Protein AF-A0A969VLK6-F1 (afdb_monomer_lite)

Sequence (83 aa):
MGSVIGQLRGQGFGSVQQETTLLGRVRSIAERNDGRREIIVNPRTGEILRDLWTPKRGGVGTVQIINEGSGKASGSNGDDDED

Radius of gyration: 20.68 Å; chains: 1; bounding box: 45×38×60 Å

Secondary structure (DSSP, 8-state):
---HHHHHHHTT--EEEEEE-TTS-EEEEEEETTEEEEEEE-TTT--EEEEEEEEPTTS------------------------

Structure (mmCIF, N/CA/C/O backbone):
data_AF-A0A969VLK6-F1
#
_entry.id   AF-A0A969VLK6-F1
#
loop_
_atom_site.group_PDB
_atom_site.id
_atom_site.type_symbol
_atom_site.label_atom_id
_atom_site.label_alt_id
_atom_site.label_comp_id
_atom_site.label_asym_id
_atom_site.label_entity_id
_atom_site.label_seq_id
_atom_site.pdbx_PDB_ins_code
_atom_site.Cartn_x
_atom_site.Cartn_y
_atom_site.Cartn_z
_atom_site.occupancy
_atom_site.B_iso_or_equiv
_atom_site.auth_seq_id
_atom_site.auth_comp_id
_atom_site.auth_asym_id
_atom_site.auth_atom_id
_atom_site.pdbx_PDB_model_num
ATOM 1 N N . MET A 1 1 ? -11.838 -15.311 3.188 1.00 47.12 1 MET A N 1
ATOM 2 C CA . MET A 1 1 ? -11.324 -14.098 2.512 1.00 47.12 1 MET A CA 1
ATOM 3 C C . MET A 1 1 ? -9.804 -14.136 2.536 1.00 47.12 1 MET A C 1
ATOM 5 O O . MET A 1 1 ? -9.251 -14.396 3.595 1.00 47.12 1 MET A O 1
ATOM 9 N N . GLY A 1 2 ? -9.135 -13.956 1.393 1.00 63.03 2 GLY A N 1
ATOM 10 C CA . GLY A 1 2 ? -7.668 -13.870 1.345 1.00 63.03 2 GLY A CA 1
ATOM 11 C C . GLY A 1 2 ? -7.173 -12.536 1.909 1.00 63.03 2 GLY A C 1
ATOM 12 O O . GLY A 1 2 ? -7.863 -11.528 1.776 1.00 63.03 2 GLY A O 1
ATOM 13 N N . SER A 1 3 ? -6.000 -12.525 2.544 1.00 86.25 3 SER A N 1
ATOM 14 C CA . SER A 1 3 ? -5.382 -11.283 3.020 1.00 86.25 3 SER A CA 1
ATOM 15 C C . SER A 1 3 ? -5.023 -10.365 1.844 1.00 86.25 3 SER A C 1
ATOM 17 O O . SER A 1 3 ? -4.736 -10.843 0.744 1.00 86.25 3 SER A O 1
ATOM 19 N N . VAL A 1 4 ? -4.982 -9.048 2.079 1.00 87.69 4 VAL A N 1
ATOM 20 C CA . VAL A 1 4 ? -4.525 -8.051 1.086 1.00 87.69 4 VAL A CA 1
ATOM 21 C C . VAL A 1 4 ? -3.152 -8.434 0.519 1.00 87.69 4 VAL A C 1
ATOM 23 O O . VAL A 1 4 ? -2.927 -8.360 -0.685 1.00 87.69 4 VAL A O 1
ATOM 26 N N . ILE A 1 5 ? -2.259 -8.955 1.366 1.00 90.44 5 ILE A N 1
ATOM 27 C CA . ILE A 1 5 ? -0.949 -9.475 0.955 1.00 90.44 5 ILE A CA 1
ATOM 28 C C . ILE A 1 5 ? -1.086 -10.632 -0.041 1.00 90.44 5 ILE A C 1
ATOM 30 O O . ILE A 1 5 ? -0.391 -10.649 -1.053 1.00 90.44 5 ILE A O 1
ATOM 34 N N . GLY A 1 6 ? -1.967 -11.601 0.227 1.00 92.00 6 GLY A N 1
ATOM 35 C CA . GLY A 1 6 ? -2.186 -12.741 -0.666 1.00 92.00 6 GLY A CA 1
ATOM 36 C C . GLY A 1 6 ? -2.700 -12.310 -2.039 1.00 92.00 6 GLY A C 1
ATOM 37 O O . GLY A 1 6 ? -2.221 -12.801 -3.058 1.00 92.00 6 GLY A O 1
ATOM 38 N N . GLN A 1 7 ? -3.610 -11.334 -2.072 1.00 91.69 7 GLN A N 1
ATOM 39 C CA . GLN A 1 7 ? -4.114 -10.756 -3.319 1.00 91.69 7 GLN A CA 1
ATOM 40 C C . GLN A 1 7 ? -3.012 -10.024 -4.097 1.00 91.69 7 GLN A C 1
ATOM 42 O O . GLN A 1 7 ? -2.890 -10.219 -5.303 1.00 91.69 7 GLN A O 1
ATOM 47 N N . LEU A 1 8 ? -2.175 -9.231 -3.418 1.00 93.38 8 LEU A N 1
ATOM 48 C CA . LEU A 1 8 ? -1.042 -8.537 -4.040 1.00 93.38 8 LEU A CA 1
ATOM 49 C C . LEU A 1 8 ? -0.021 -9.531 -4.611 1.00 93.38 8 LEU A C 1
ATOM 51 O O . LEU A 1 8 ? 0.398 -9.399 -5.758 1.00 93.38 8 LEU A O 1
ATOM 55 N N . ARG A 1 9 ? 0.319 -10.590 -3.872 1.00 92.75 9 ARG A N 1
ATOM 56 C CA . ARG A 1 9 ? 1.197 -11.651 -4.394 1.00 92.75 9 ARG A CA 1
ATOM 57 C C . ARG A 1 9 ? 0.594 -12.350 -5.612 1.00 92.75 9 ARG A C 1
ATOM 59 O O . ARG A 1 9 ? 1.299 -12.564 -6.591 1.00 92.75 9 ARG A O 1
ATOM 66 N N . GLY A 1 10 ? -0.711 -12.633 -5.596 1.00 92.75 10 GLY A N 1
ATOM 67 C CA . GLY A 1 10 ? -1.430 -13.193 -6.748 1.00 92.75 10 GLY A CA 1
ATOM 68 C C . GLY A 1 10 ? -1.418 -12.290 -7.990 1.00 92.75 10 GLY A C 1
ATOM 69 O O . GLY A 1 10 ? -1.509 -12.784 -9.106 1.00 92.75 10 GLY A O 1
ATOM 70 N N . GLN A 1 11 ? -1.246 -10.977 -7.811 1.00 90.38 11 GLN A N 1
ATOM 71 C CA . GLN A 1 11 ? -1.086 -9.999 -8.895 1.00 90.38 11 GLN A CA 1
ATOM 72 C C . GLN A 1 11 ? 0.376 -9.845 -9.367 1.00 90.38 11 GLN A C 1
ATOM 74 O O . GLN A 1 11 ? 0.664 -9.008 -10.224 1.00 90.38 11 GLN A O 1
ATOM 79 N N . GLY A 1 12 ? 1.319 -10.621 -8.824 1.00 93.81 12 GLY A N 1
ATOM 80 C CA . GLY A 1 12 ? 2.730 -10.587 -9.220 1.00 93.81 12 GLY A CA 1
ATOM 81 C C . GLY A 1 12 ? 3.570 -9.521 -8.512 1.00 93.81 12 GLY A C 1
ATOM 82 O O . GLY A 1 12 ? 4.661 -9.198 -8.980 1.00 93.81 12 GLY A O 1
ATOM 83 N N . PHE A 1 13 ? 3.088 -8.960 -7.400 1.00 93.94 13 PHE A N 1
ATOM 84 C CA . PHE A 1 13 ? 3.921 -8.127 -6.534 1.00 93.94 13 PHE A CA 1
ATOM 85 C C . PHE A 1 13 ? 4.899 -8.989 -5.732 1.00 93.94 13 PHE A C 1
ATOM 87 O O . PHE A 1 13 ? 4.490 -9.948 -5.075 1.00 93.94 13 PHE A O 1
ATOM 94 N N . GLY A 1 14 ? 6.186 -8.637 -5.778 1.00 90.00 14 GLY A N 1
ATOM 95 C CA . GLY A 1 14 ? 7.249 -9.406 -5.129 1.00 90.00 14 GLY A CA 1
ATOM 96 C C . GLY A 1 14 ? 7.509 -8.944 -3.698 1.00 90.00 14 GLY A C 1
ATOM 97 O O . GLY A 1 14 ? 7.345 -9.705 -2.745 1.00 90.00 14 GLY A O 1
ATOM 98 N N . SER A 1 15 ? 7.888 -7.674 -3.547 1.00 91.50 15 SER A N 1
ATOM 99 C CA . SER A 1 15 ? 8.114 -7.060 -2.237 1.00 91.50 15 SER A CA 1
ATOM 100 C C . SER A 1 15 ? 6.784 -6.548 -1.704 1.00 91.50 15 SER A C 1
ATOM 102 O O . SER A 1 15 ? 6.169 -5.698 -2.340 1.00 91.50 15 SER A O 1
ATOM 104 N N . VAL A 1 16 ? 6.322 -7.071 -0.566 1.00 95.19 16 VAL A N 1
ATOM 105 C CA . VAL A 1 16 ? 5.119 -6.582 0.121 1.00 95.19 16 VAL A CA 1
ATOM 106 C C . VAL A 1 16 ? 5.473 -6.288 1.571 1.00 95.19 16 VAL A C 1
ATOM 108 O O . VAL A 1 16 ? 5.838 -7.196 2.316 1.00 95.19 16 VAL A O 1
ATOM 111 N N . GLN A 1 17 ? 5.348 -5.027 1.967 1.00 95.69 17 GLN A N 1
ATOM 112 C CA . GLN A 1 17 ? 5.552 -4.550 3.330 1.00 95.69 17 GLN A CA 1
ATOM 113 C C . GLN A 1 17 ? 4.217 -4.130 3.933 1.00 95.69 17 GLN A C 1
ATOM 115 O O . GLN A 1 17 ? 3.352 -3.588 3.242 1.00 95.69 17 GLN A O 1
ATOM 120 N N . GLN A 1 18 ? 4.051 -4.377 5.226 1.00 95.44 18 GLN A N 1
ATOM 121 C CA . GLN A 1 18 ? 2.873 -3.970 5.973 1.00 95.44 18 GLN A CA 1
ATOM 122 C C . GLN A 1 18 ? 3.306 -3.177 7.198 1.00 95.44 18 GLN A C 1
ATOM 124 O O . GLN A 1 18 ? 4.175 -3.612 7.948 1.00 95.44 18 GLN A O 1
ATOM 129 N N . GLU A 1 19 ? 2.661 -2.041 7.413 1.00 95.56 19 GLU A N 1
ATOM 130 C CA . GLU A 1 19 ? 2.878 -1.192 8.575 1.00 95.56 19 GLU A CA 1
ATOM 131 C C . GLU A 1 19 ? 1.546 -0.689 9.133 1.00 95.56 19 GLU A C 1
ATOM 133 O O . GLU A 1 19 ? 0.527 -0.620 8.435 1.00 95.56 19 GLU A O 1
ATOM 138 N N . THR A 1 20 ? 1.556 -0.328 10.410 1.00 96.25 20 THR A N 1
ATOM 139 C CA . THR A 1 20 ? 0.419 0.320 11.058 1.00 96.25 20 THR A CA 1
ATOM 140 C C . THR A 1 20 ? 0.666 1.819 11.083 1.00 96.25 20 THR A C 1
ATOM 142 O O . THR A 1 20 ? 1.697 2.289 11.554 1.00 96.25 20 THR A O 1
ATOM 145 N N . THR A 1 21 ? -0.294 2.582 10.576 1.00 95.31 21 THR A N 1
ATOM 146 C CA . THR A 1 21 ? -0.250 4.049 10.627 1.00 95.31 21 THR A CA 1
ATOM 147 C C . THR A 1 21 ? -0.560 4.564 12.036 1.00 95.31 21 THR A C 1
ATOM 149 O O . THR A 1 21 ? -1.193 3.871 12.831 1.00 95.31 21 THR A O 1
ATOM 152 N N . LEU A 1 22 ? -0.222 5.826 12.323 1.00 94.62 22 LEU A N 1
ATOM 153 C CA . LEU A 1 22 ? -0.532 6.476 13.610 1.00 94.62 22 LEU A CA 1
ATOM 154 C C . LEU A 1 22 ? -2.030 6.474 13.962 1.00 94.62 22 LEU A C 1
ATOM 156 O O . LEU A 1 22 ? -2.396 6.513 15.129 1.00 94.62 22 LEU A O 1
ATOM 160 N N . LEU A 1 23 ? -2.902 6.399 12.953 1.00 94.25 23 LEU A N 1
ATOM 161 C CA . LEU A 1 23 ? -4.357 6.359 13.117 1.00 94.25 23 LEU A CA 1
ATOM 162 C C . LEU A 1 23 ? -4.910 4.923 13.170 1.00 94.25 23 LEU A C 1
ATOM 164 O O . LEU A 1 23 ? -6.107 4.714 12.986 1.0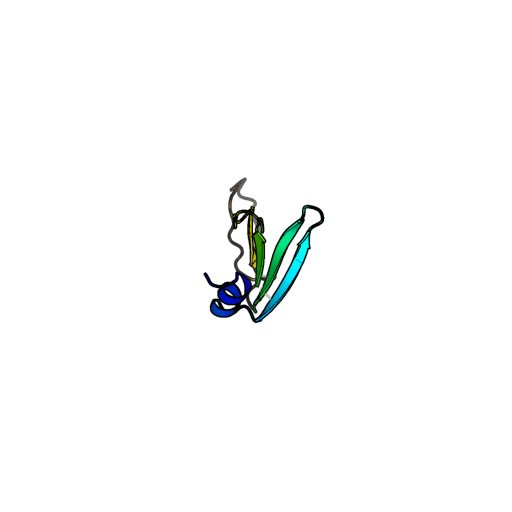0 94.25 23 LEU A O 1
ATOM 168 N N . GLY A 1 24 ? -4.048 3.922 13.369 1.00 95.88 24 GLY A N 1
ATOM 169 C CA . GLY A 1 24 ? -4.443 2.522 13.540 1.00 95.88 24 GLY A CA 1
ATOM 170 C C . GLY A 1 24 ? -4.902 1.819 12.260 1.00 95.88 24 GLY A C 1
ATOM 171 O O . GLY A 1 24 ? -5.492 0.744 12.332 1.00 95.88 24 GLY A O 1
ATOM 172 N N . ARG A 1 25 ? -4.657 2.403 11.081 1.00 97.62 25 ARG A N 1
ATOM 173 C CA . ARG A 1 25 ? -4.944 1.761 9.785 1.00 97.62 25 ARG A CA 1
ATOM 174 C C . ARG A 1 25 ? -3.793 0.867 9.365 1.00 97.62 25 ARG A C 1
ATOM 176 O O . ARG A 1 25 ? -2.638 1.193 9.645 1.00 97.62 25 ARG A O 1
ATOM 183 N N . VAL A 1 26 ? -4.111 -0.190 8.631 1.00 96.81 26 VAL A N 1
ATOM 184 C CA . VAL A 1 26 ? -3.115 -1.069 8.019 1.00 96.81 26 VAL A CA 1
ATOM 185 C C . VAL A 1 26 ? -2.742 -0.503 6.659 1.00 96.81 26 VAL A C 1
ATOM 187 O O . VAL A 1 26 ? -3.611 -0.360 5.801 1.00 96.81 26 VAL A O 1
ATOM 190 N N . ARG A 1 27 ? -1.464 -0.189 6.458 1.00 97.56 27 ARG A N 1
ATOM 191 C CA . ARG A 1 27 ? -0.903 0.221 5.170 1.00 97.56 27 ARG A CA 1
ATOM 192 C C . ARG A 1 27 ? -0.078 -0.928 4.605 1.00 97.56 2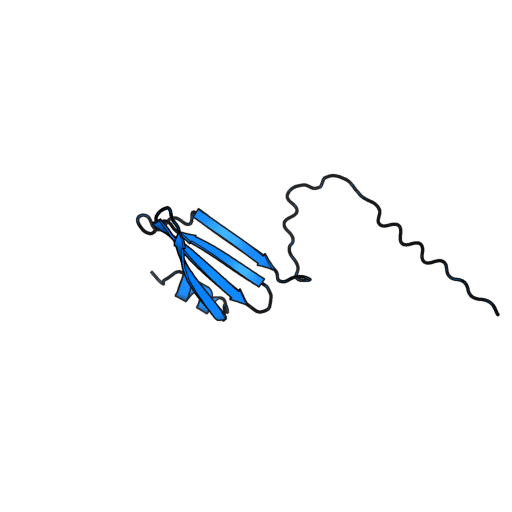7 ARG A C 1
ATOM 194 O O . ARG A 1 27 ? 0.853 -1.404 5.246 1.00 97.56 27 ARG A O 1
ATOM 201 N N . SER A 1 28 ? -0.427 -1.367 3.404 1.00 97.25 28 SER A N 1
ATOM 202 C CA . SER A 1 28 ? 0.304 -2.363 2.630 1.00 97.25 28 SER A CA 1
ATOM 203 C C . SER A 1 28 ? 0.947 -1.687 1.428 1.00 97.25 28 SER A C 1
ATOM 205 O O . SER A 1 28 ? 0.267 -1.047 0.628 1.00 97.25 28 SER A O 1
ATOM 207 N N . ILE A 1 29 ? 2.259 -1.829 1.304 1.00 97.31 29 ILE A N 1
ATOM 208 C CA . ILE A 1 29 ? 3.052 -1.306 0.197 1.00 97.31 29 ILE A CA 1
ATOM 209 C C . ILE A 1 29 ? 3.584 -2.498 -0.575 1.00 97.31 29 ILE A C 1
ATOM 211 O O . ILE A 1 29 ? 4.227 -3.365 0.009 1.00 97.31 29 ILE A O 1
ATOM 215 N N . ALA A 1 30 ? 3.328 -2.535 -1.873 1.00 96.75 30 ALA A N 1
ATOM 216 C CA . ALA A 1 30 ? 3.768 -3.611 -2.735 1.00 96.75 30 ALA A CA 1
ATOM 217 C C . ALA A 1 30 ? 4.525 -3.078 -3.946 1.00 96.75 30 ALA A C 1
ATOM 219 O O . ALA A 1 30 ? 4.093 -2.107 -4.560 1.00 96.75 30 ALA A O 1
ATOM 220 N N . GLU A 1 31 ? 5.632 -3.719 -4.305 1.00 95.75 31 GLU A N 1
ATOM 221 C CA . GLU A 1 31 ? 6.476 -3.322 -5.433 1.00 95.75 31 GLU A CA 1
ATOM 222 C C . GLU A 1 31 ? 6.604 -4.441 -6.468 1.00 95.75 31 GLU A C 1
ATOM 224 O O . GLU A 1 31 ? 6.689 -5.635 -6.148 1.00 95.75 31 GLU A O 1
ATOM 229 N N . ARG A 1 32 ? 6.604 -4.020 -7.732 1.00 93.50 32 ARG A N 1
ATOM 230 C CA . ARG A 1 32 ? 6.809 -4.823 -8.935 1.00 93.50 32 ARG A CA 1
ATOM 231 C C . ARG A 1 32 ? 7.682 -4.023 -9.909 1.00 93.50 32 ARG A C 1
ATOM 233 O O . ARG A 1 32 ? 7.903 -2.827 -9.733 1.00 93.50 32 ARG A O 1
ATOM 240 N N . ASN A 1 33 ? 8.191 -4.681 -10.945 1.00 90.62 33 ASN A N 1
ATOM 241 C CA . ASN A 1 33 ? 9.104 -4.077 -11.922 1.00 90.62 33 ASN A CA 1
ATOM 242 C C . ASN A 1 33 ? 8.556 -2.807 -12.600 1.00 90.62 33 ASN A C 1
ATOM 244 O O . ASN A 1 33 ? 9.333 -1.929 -12.972 1.00 90.62 33 ASN A O 1
ATOM 248 N N . ASP A 1 34 ? 7.238 -2.708 -12.747 1.00 88.69 34 ASP A N 1
ATOM 249 C CA . ASP A 1 34 ? 6.518 -1.629 -13.424 1.00 88.69 34 ASP A CA 1
ATOM 250 C C . ASP A 1 34 ? 5.960 -0.559 -12.473 1.00 88.69 34 ASP A C 1
ATOM 252 O O . ASP A 1 34 ? 5.532 0.500 -12.934 1.00 88.69 34 ASP A O 1
ATOM 256 N N . GLY A 1 35 ? 6.000 -0.774 -11.155 1.00 92.62 35 GLY A N 1
ATOM 257 C CA . GLY A 1 35 ? 5.503 0.207 -10.199 1.00 92.62 35 GLY A CA 1
ATOM 258 C C . GLY A 1 35 ? 5.267 -0.308 -8.787 1.00 92.62 35 GLY A C 1
ATOM 259 O O . GLY A 1 35 ? 5.589 -1.435 -8.416 1.00 92.62 35 GLY A O 1
ATOM 260 N N . ARG A 1 36 ? 4.687 0.576 -7.984 1.00 95.12 36 ARG A N 1
ATOM 261 C CA . ARG A 1 36 ? 4.387 0.409 -6.568 1.00 95.12 36 ARG A CA 1
ATOM 262 C C . ARG A 1 36 ? 2.894 0.614 -6.346 1.00 95.12 36 ARG A C 1
ATOM 264 O O . ARG A 1 36 ? 2.323 1.585 -6.834 1.00 95.12 36 ARG A O 1
ATOM 271 N N . ARG A 1 37 ? 2.264 -0.270 -5.578 1.00 95.88 37 ARG A N 1
ATOM 272 C CA . ARG A 1 37 ? 0.878 -0.132 -5.120 1.00 95.88 37 ARG A CA 1
ATOM 273 C C . ARG A 1 37 ? 0.848 0.106 -3.618 1.00 95.88 37 ARG A C 1
ATOM 275 O O . ARG A 1 37 ? 1.536 -0.576 -2.865 1.00 95.88 37 ARG A O 1
ATOM 282 N N . GLU A 1 38 ? 0.049 1.065 -3.181 1.00 97.38 38 GLU A N 1
ATOM 283 C CA . GLU A 1 38 ? -0.210 1.354 -1.774 1.00 97.38 38 GLU A CA 1
ATOM 284 C C . GLU A 1 38 ? -1.696 1.163 -1.482 1.00 97.38 38 GLU A C 1
ATOM 286 O O . GLU A 1 38 ? -2.537 1.853 -2.056 1.00 97.38 38 GLU A O 1
ATOM 291 N N . ILE A 1 39 ? -2.008 0.246 -0.568 1.00 96.81 39 ILE A N 1
ATOM 292 C CA . ILE A 1 39 ? -3.369 -0.019 -0.102 1.00 96.81 39 ILE A CA 1
ATOM 293 C C . ILE A 1 39 ? -3.446 0.315 1.386 1.00 96.81 39 ILE A C 1
ATOM 295 O O . ILE A 1 39 ? -2.621 -0.155 2.168 1.00 96.81 39 ILE A O 1
ATOM 299 N N . ILE A 1 40 ? -4.433 1.111 1.794 1.00 97.00 40 ILE A N 1
ATOM 300 C CA . ILE A 1 40 ? -4.713 1.388 3.208 1.00 97.00 40 ILE A CA 1
ATOM 301 C C . ILE A 1 40 ? -6.092 0.844 3.544 1.00 97.00 40 ILE A C 1
ATOM 303 O O . ILE A 1 40 ? -7.062 1.178 2.868 1.00 97.00 40 ILE A O 1
ATOM 307 N N . VAL A 1 41 ? -6.186 0.051 4.608 1.00 96.81 41 VAL A N 1
ATOM 308 C CA . VAL A 1 41 ? -7.429 -0.589 5.050 1.00 96.81 41 VAL A CA 1
ATOM 309 C C . VAL A 1 41 ? -7.751 -0.192 6.487 1.00 96.81 41 VAL A C 1
ATOM 311 O O . VAL A 1 41 ? -6.857 -0.093 7.335 1.00 96.81 41 VAL A O 1
ATOM 314 N N . ASN A 1 42 ? -9.035 0.019 6.774 1.00 95.94 42 ASN A N 1
ATOM 315 C CA . ASN A 1 42 ? -9.543 0.051 8.139 1.00 95.94 42 ASN A CA 1
ATOM 316 C C . ASN A 1 42 ? -9.616 -1.391 8.676 1.00 95.94 42 ASN A C 1
ATOM 318 O O . ASN A 1 42 ? -10.480 -2.150 8.239 1.00 95.94 42 ASN A O 1
ATOM 322 N N . PRO A 1 43 ? -8.762 -1.802 9.631 1.00 93.81 43 PRO A N 1
ATOM 323 C CA . PRO A 1 43 ? -8.728 -3.193 10.077 1.00 93.81 43 PRO A CA 1
ATOM 324 C C . PRO A 1 43 ? -9.984 -3.629 10.843 1.00 93.81 43 PRO A C 1
ATOM 326 O O . PRO A 1 43 ? -10.190 -4.825 11.014 1.00 93.81 43 PRO A O 1
ATOM 329 N N . ARG A 1 44 ? -10.818 -2.690 11.317 1.00 94.25 44 ARG A N 1
ATOM 330 C CA . ARG A 1 44 ? -12.053 -3.006 12.053 1.00 94.25 44 ARG A CA 1
ATOM 331 C C . ARG A 1 44 ? -13.229 -3.309 11.130 1.00 94.25 44 ARG A C 1
ATOM 333 O O . ARG A 1 44 ? -14.053 -4.147 11.469 1.00 94.25 44 ARG A O 1
ATOM 340 N N . THR A 1 45 ? -13.315 -2.612 9.998 1.00 94.56 45 THR A N 1
ATOM 341 C CA . THR A 1 45 ? -14.447 -2.713 9.057 1.00 94.56 45 THR A CA 1
ATOM 342 C C . THR A 1 45 ? -14.087 -3.447 7.768 1.00 94.56 45 THR A C 1
ATOM 344 O O . THR A 1 45 ? -14.970 -3.953 7.087 1.00 94.56 45 THR A O 1
ATOM 347 N N . GLY A 1 46 ? -12.800 -3.521 7.421 1.00 91.88 46 GLY A N 1
ATOM 348 C CA . GLY A 1 46 ? -12.325 -4.051 6.142 1.00 91.88 46 GLY A CA 1
ATOM 349 C C . GLY A 1 46 ? -12.404 -3.052 4.982 1.00 91.88 46 GLY A C 1
ATOM 350 O O . GLY A 1 46 ? -12.053 -3.405 3.859 1.00 91.88 46 GLY A O 1
ATOM 351 N N . GLU A 1 47 ? -12.829 -1.811 5.227 1.00 95.38 47 GLU A N 1
ATOM 352 C CA . GLU A 1 47 ? -12.936 -0.782 4.189 1.00 95.38 47 GLU A CA 1
ATOM 353 C C . GLU A 1 47 ? -11.565 -0.396 3.628 1.00 95.38 47 GLU A C 1
ATOM 355 O O . GLU A 1 47 ? -10.617 -0.146 4.379 1.00 95.38 47 GLU A O 1
ATOM 360 N N . ILE A 1 48 ? -11.479 -0.278 2.302 1.00 95.62 48 ILE A N 1
ATOM 361 C CA . ILE A 1 48 ? -10.300 0.250 1.613 1.00 95.62 48 ILE A CA 1
ATOM 362 C C . ILE A 1 48 ? -10.394 1.776 1.605 1.00 95.62 48 ILE A C 1
ATOM 364 O O . ILE A 1 48 ? -11.278 2.359 0.986 1.00 95.62 48 ILE A O 1
ATOM 368 N N . LEU A 1 49 ? -9.461 2.420 2.297 1.00 96.62 49 LEU A N 1
ATOM 369 C CA . LEU A 1 49 ? -9.377 3.874 2.445 1.00 96.62 49 LEU A CA 1
ATOM 370 C C . LEU A 1 49 ? -8.451 4.521 1.409 1.00 96.62 49 LEU A C 1
ATOM 372 O O . LEU A 1 49 ? -8.554 5.715 1.139 1.00 96.62 49 LEU A O 1
ATOM 376 N N . ARG A 1 50 ? -7.515 3.747 0.854 1.00 95.94 50 ARG A N 1
ATOM 377 C CA . ARG A 1 50 ? -6.651 4.161 -0.253 1.00 95.94 50 ARG A CA 1
ATOM 378 C C . ARG A 1 50 ? -6.306 2.949 -1.094 1.00 95.94 50 ARG A C 1
ATOM 380 O O . ARG A 1 50 ? -5.960 1.908 -0.543 1.00 95.94 50 ARG A O 1
ATOM 387 N N . ASP A 1 51 ? -6.325 3.147 -2.401 1.00 95.19 51 ASP A N 1
ATOM 388 C CA . ASP A 1 51 ? -5.713 2.271 -3.387 1.00 95.19 51 ASP A CA 1
ATOM 389 C C . ASP A 1 51 ? -4.995 3.161 -4.402 1.00 95.19 51 ASP A C 1
ATOM 391 O O . ASP A 1 51 ? -5.626 3.870 -5.184 1.00 95.19 51 ASP A O 1
ATOM 395 N N . LEU A 1 52 ? -3.670 3.214 -4.301 1.00 94.69 52 LEU A N 1
ATOM 396 C CA . LEU A 1 52 ? -2.835 4.085 -5.114 1.00 94.69 52 LEU A CA 1
ATOM 397 C C . LEU A 1 52 ? -1.830 3.249 -5.894 1.00 94.69 52 LEU A C 1
ATOM 399 O O . LEU A 1 52 ? -0.958 2.609 -5.309 1.00 94.69 52 LEU A O 1
ATOM 403 N N . TRP A 1 53 ? -1.918 3.314 -7.218 1.00 93.38 53 TRP A N 1
ATOM 404 C CA . TRP A 1 53 ? -0.889 2.818 -8.121 1.00 93.38 53 TRP A CA 1
ATOM 405 C C . TRP A 1 53 ? 0.075 3.946 -8.487 1.00 93.38 53 TRP A C 1
ATOM 407 O O . TRP A 1 53 ? -0.339 5.041 -8.862 1.00 93.38 53 TRP A O 1
ATOM 417 N N . THR A 1 54 ? 1.372 3.689 -8.371 1.00 92.62 54 THR A N 1
ATOM 418 C CA . THR A 1 54 ? 2.444 4.604 -8.762 1.00 92.6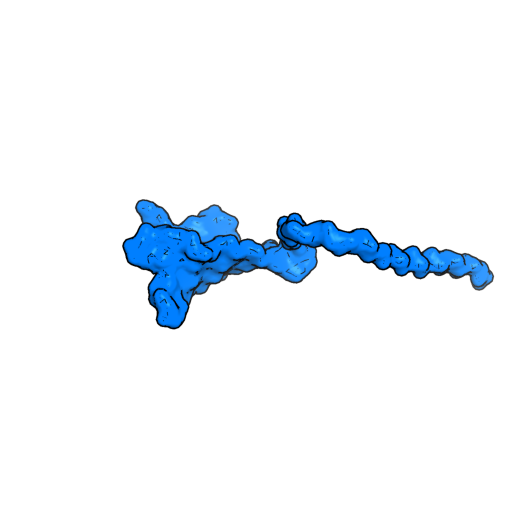2 54 THR A CA 1
ATOM 419 C C . THR A 1 54 ? 3.404 3.850 -9.674 1.00 92.62 54 THR A C 1
ATOM 421 O O . THR A 1 54 ? 4.155 3.005 -9.185 1.00 92.62 54 THR A O 1
ATOM 424 N N . PRO A 1 55 ? 3.409 4.106 -10.989 1.00 90.88 55 PRO A N 1
ATOM 425 C CA . PRO A 1 55 ? 4.341 3.440 -11.888 1.00 90.88 55 PRO A CA 1
ATOM 426 C C . PRO A 1 55 ? 5.782 3.844 -11.578 1.00 90.88 55 PRO A C 1
ATOM 428 O O . PRO A 1 55 ? 6.056 4.922 -11.041 1.00 90.88 55 PRO A O 1
ATOM 431 N N . LYS A 1 56 ? 6.728 2.980 -11.943 1.00 89.19 56 LYS A N 1
ATOM 432 C CA . LYS A 1 56 ? 8.156 3.304 -11.883 1.00 89.19 56 LYS A CA 1
ATOM 433 C C . LYS A 1 56 ? 8.451 4.490 -12.814 1.00 89.19 56 LYS A C 1
ATOM 435 O O . LYS A 1 56 ? 7.766 4.676 -13.816 1.00 89.19 56 LYS A O 1
ATOM 440 N N . ARG A 1 57 ? 9.473 5.299 -12.507 1.00 78.62 57 ARG A N 1
ATOM 441 C CA . ARG A 1 57 ? 9.902 6.424 -13.364 1.00 78.62 57 ARG A CA 1
ATOM 442 C C . ARG A 1 57 ? 10.117 5.933 -14.808 1.00 78.62 57 ARG A C 1
ATOM 444 O O . ARG A 1 57 ? 10.849 4.970 -15.009 1.00 78.62 57 ARG A O 1
ATOM 451 N N . GLY A 1 58 ? 9.479 6.591 -15.779 1.00 72.56 58 GLY A N 1
ATOM 452 C CA . GLY A 1 58 ? 9.483 6.183 -17.193 1.00 72.56 58 GLY A CA 1
ATOM 453 C C . GLY A 1 58 ? 8.423 5.135 -17.566 1.00 72.56 58 GLY A C 1
ATOM 454 O O . GLY A 1 58 ? 8.294 4.795 -18.736 1.00 72.56 58 GLY A O 1
ATOM 455 N N . GLY A 1 59 ? 7.652 4.638 -16.597 1.00 67.88 59 GLY A N 1
ATOM 456 C CA . GLY A 1 59 ? 6.460 3.827 -16.821 1.00 67.88 59 GLY A CA 1
ATOM 457 C C . GLY A 1 59 ? 5.232 4.686 -17.128 1.00 67.88 59 GLY A C 1
ATOM 458 O O . GLY A 1 59 ? 5.172 5.869 -16.790 1.00 67.88 59 GLY A O 1
ATOM 459 N N . VAL A 1 60 ? 4.231 4.083 -17.768 1.00 66.31 60 VAL A N 1
ATOM 460 C CA . VAL A 1 60 ? 2.981 4.761 -18.134 1.00 66.31 60 VAL A CA 1
ATOM 461 C C . VAL A 1 60 ? 2.161 5.044 -16.870 1.00 66.31 60 VAL A C 1
ATOM 463 O O . VAL A 1 60 ? 1.563 4.146 -16.283 1.00 66.31 60 VAL A O 1
ATOM 466 N N . GLY A 1 61 ? 2.154 6.307 -16.441 1.00 60.88 61 GLY A N 1
ATOM 467 C CA . GLY A 1 61 ? 1.331 6.826 -15.347 1.00 60.88 61 GLY A CA 1
ATOM 468 C C . GLY A 1 61 ? 0.260 7.760 -15.848 1.00 60.88 61 GLY A C 1
ATOM 469 O O . GLY A 1 61 ? 0.322 8.959 -15.602 1.00 60.88 61 GLY A O 1
ATOM 470 N N . THR A 1 62 ? -0.708 7.239 -16.593 1.00 56.38 62 THR A N 1
ATOM 471 C CA . THR A 1 62 ? -1.788 8.076 -17.112 1.00 56.38 62 THR A CA 1
ATOM 472 C C . THR A 1 62 ? -2.873 8.237 -16.058 1.00 56.38 62 THR A C 1
ATOM 474 O O . THR A 1 62 ? -3.824 7.463 -16.007 1.00 56.38 62 THR A O 1
ATOM 477 N N . VAL A 1 63 ? -2.738 9.272 -15.230 1.00 53.38 63 VAL A N 1
ATOM 478 C CA . VAL A 1 63 ? -3.873 9.890 -14.535 1.00 53.38 63 VAL A CA 1
ATOM 47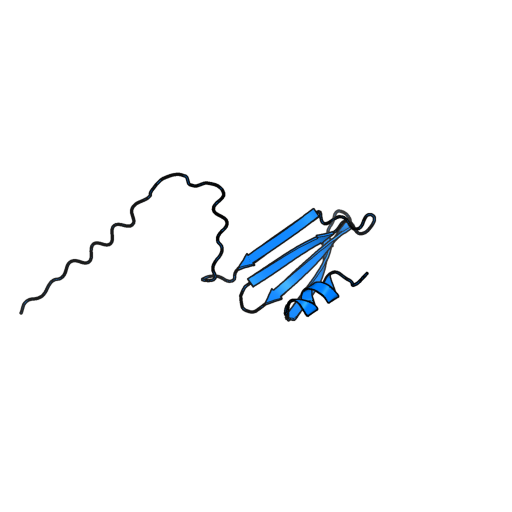9 C C . VAL A 1 63 ? -3.950 11.343 -15.000 1.00 53.38 63 VAL A C 1
ATOM 481 O O . VAL A 1 63 ? -3.390 12.244 -14.383 1.00 53.38 63 VAL A O 1
ATOM 484 N N . GLN A 1 64 ? -4.606 11.560 -16.144 1.00 54.50 64 GLN A N 1
ATOM 485 C CA . GLN A 1 64 ? -4.974 12.896 -16.615 1.00 54.50 64 GLN A CA 1
ATOM 486 C C . GLN A 1 64 ? -6.330 13.259 -16.009 1.00 54.50 64 GLN A C 1
ATOM 488 O O . GLN A 1 64 ? -7.368 12.912 -16.561 1.00 54.50 64 GLN A O 1
ATOM 493 N N . ILE A 1 65 ? -6.328 13.896 -14.838 1.00 63.03 65 ILE A N 1
ATOM 494 C CA . ILE A 1 65 ? -7.572 14.398 -14.225 1.00 63.03 65 ILE A CA 1
ATOM 495 C C . ILE A 1 65 ? -7.814 15.871 -14.583 1.00 63.03 65 ILE A C 1
ATOM 497 O O . ILE A 1 65 ? -8.957 16.313 -14.575 1.00 63.03 65 ILE A O 1
ATOM 501 N N . ILE A 1 66 ? -6.781 16.622 -14.976 1.00 52.12 66 ILE A N 1
ATOM 502 C CA . ILE A 1 66 ? -6.932 18.024 -15.377 1.00 52.12 66 ILE A CA 1
ATOM 503 C C . ILE A 1 66 ? -6.147 18.244 -16.666 1.00 52.12 66 ILE A C 1
ATOM 505 O O . ILE A 1 66 ? -4.919 18.287 -16.668 1.00 52.12 66 ILE A O 1
ATOM 509 N N . ASN A 1 67 ? -6.871 18.328 -17.778 1.00 53.00 67 ASN A N 1
ATOM 510 C CA . ASN A 1 67 ? -6.339 18.797 -19.047 1.00 53.00 67 ASN A CA 1
ATOM 511 C C . ASN A 1 67 ? -6.379 20.333 -19.020 1.00 53.00 67 ASN A C 1
ATOM 513 O O . ASN A 1 67 ? -7.318 20.940 -19.528 1.00 53.00 67 ASN A O 1
ATOM 517 N N . GLU A 1 68 ? -5.408 20.960 -18.356 1.00 53.97 68 GLU A N 1
ATOM 518 C CA . GLU A 1 68 ? -5.195 22.405 -18.455 1.00 53.97 68 GLU A CA 1
ATOM 519 C C . GLU A 1 68 ? -4.083 22.676 -19.467 1.00 53.97 68 GLU A C 1
ATOM 521 O O . GLU A 1 68 ? -2.901 22.550 -19.170 1.00 53.97 68 GLU A O 1
ATOM 526 N N . GLY A 1 69 ? -4.500 23.060 -20.674 1.00 47.34 69 GLY A N 1
ATOM 527 C CA . GLY A 1 69 ? -3.706 23.895 -21.567 1.00 47.34 69 GLY A CA 1
ATOM 528 C C . GLY A 1 69 ? -2.557 23.201 -22.294 1.00 47.34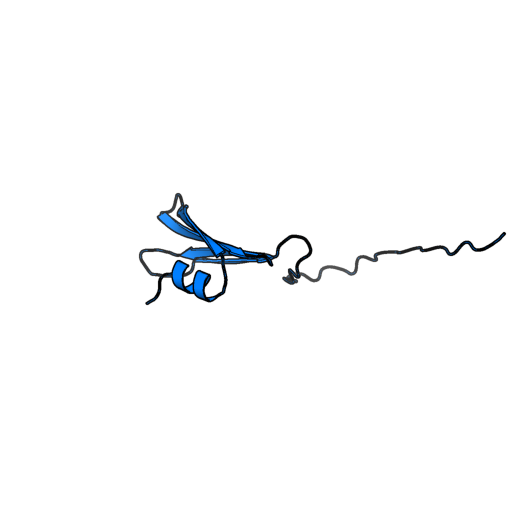 69 GLY A C 1
ATOM 529 O O . GLY A 1 69 ? -1.489 22.942 -21.754 1.00 47.34 69 GLY A O 1
ATOM 530 N N . SER A 1 70 ? -2.746 23.037 -23.598 1.00 58.25 70 SER A N 1
ATOM 531 C CA . SER A 1 70 ? -1.693 22.944 -24.608 1.00 58.25 70 SER A CA 1
ATOM 532 C C . SER A 1 70 ? -0.463 23.818 -24.292 1.00 58.25 70 SER A C 1
ATOM 534 O O . SER A 1 70 ? -0.467 25.024 -24.543 1.00 58.25 70 SER A O 1
ATOM 536 N N . GLY A 1 71 ? 0.609 23.200 -23.796 1.00 50.44 71 GLY A N 1
ATOM 537 C CA . GLY A 1 71 ? 1.941 23.790 -23.688 1.00 50.44 71 GLY A CA 1
ATOM 538 C C . GLY A 1 71 ? 2.857 23.172 -24.735 1.00 50.44 71 GLY A C 1
ATOM 539 O O . GLY A 1 71 ? 3.285 22.030 -24.597 1.00 50.44 71 GLY A O 1
ATOM 540 N N . LYS A 1 72 ? 3.109 23.917 -25.811 1.00 54.22 72 LYS A N 1
ATOM 541 C CA . LYS A 1 72 ? 3.989 23.558 -26.927 1.00 54.22 72 LYS A CA 1
ATOM 542 C C . LYS A 1 72 ? 5.364 23.083 -26.435 1.00 54.22 72 LYS A C 1
ATOM 544 O O . LYS A 1 72 ? 6.070 23.849 -25.788 1.00 54.22 72 LYS A O 1
ATOM 549 N N . ALA A 1 73 ? 5.793 21.888 -26.838 1.00 56.53 73 ALA A N 1
ATOM 550 C CA . ALA A 1 73 ? 7.216 21.576 -26.921 1.00 56.53 73 ALA A CA 1
ATOM 551 C C . ALA A 1 73 ? 7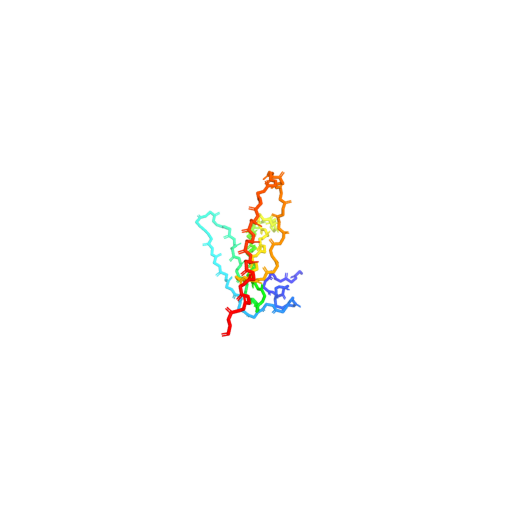.687 21.954 -28.331 1.00 56.53 73 ALA A C 1
ATOM 553 O O . ALA A 1 73 ? 7.452 21.231 -29.297 1.00 56.53 73 ALA A O 1
ATOM 554 N N . SER A 1 74 ? 8.284 23.138 -28.461 1.00 56.31 74 SER A N 1
ATOM 555 C CA . SER A 1 74 ? 9.025 23.541 -29.654 1.00 56.31 74 SER A CA 1
ATOM 556 C C . SER A 1 74 ? 10.321 22.731 -29.726 1.00 56.31 74 SER A C 1
ATOM 558 O O . SER A 1 74 ? 11.310 23.086 -29.089 1.00 56.31 74 SER A O 1
ATOM 560 N N . GLY A 1 75 ? 10.312 21.633 -30.477 1.00 51.59 75 GLY A N 1
ATOM 561 C CA . GLY A 1 75 ? 11.540 21.025 -30.978 1.00 51.59 75 GLY A CA 1
ATOM 562 C C . GLY A 1 75 ? 11.961 21.773 -32.235 1.00 51.59 75 GLY A C 1
ATOM 563 O O . GLY A 1 75 ? 11.391 21.540 -33.294 1.00 51.59 75 GLY A O 1
ATOM 564 N N . SER A 1 76 ? 12.908 22.703 -32.112 1.00 58.31 76 SER A N 1
ATOM 565 C CA . SER A 1 76 ? 13.636 23.223 -33.268 1.00 58.31 76 SER A CA 1
ATOM 566 C C . SER A 1 76 ? 14.829 22.299 -33.472 1.00 58.31 76 SER A C 1
ATOM 568 O O . SER A 1 76 ? 15.828 22.439 -32.773 1.00 58.31 76 SER A O 1
ATOM 570 N N . ASN A 1 77 ? 14.699 21.318 -34.362 1.00 61.59 77 ASN A N 1
ATOM 571 C CA . ASN A 1 77 ? 15.857 20.616 -34.900 1.00 61.59 77 ASN A CA 1
ATOM 572 C C . ASN A 1 77 ? 16.154 21.300 -36.234 1.00 61.59 77 ASN A C 1
ATOM 574 O O . ASN A 1 77 ? 15.461 21.058 -37.217 1.00 61.59 77 ASN A O 1
ATOM 578 N N . GLY A 1 78 ? 17.059 22.278 -36.194 1.00 56.19 78 GLY A N 1
ATOM 579 C CA . GLY A 1 78 ? 17.628 22.852 -37.404 1.00 56.19 78 GLY A CA 1
ATOM 580 C C . GLY A 1 78 ? 18.594 21.831 -37.980 1.00 56.19 78 GLY A C 1
ATOM 581 O O . GLY A 1 78 ? 19.558 21.465 -37.309 1.00 56.19 78 GLY A O 1
ATOM 582 N N . ASP A 1 79 ? 18.261 21.336 -39.164 1.00 62.31 79 ASP A N 1
ATOM 583 C CA . ASP A 1 79 ? 19.197 20.680 -40.062 1.00 62.31 79 ASP A CA 1
ATOM 584 C C . ASP A 1 79 ? 20.202 21.741 -40.537 1.00 62.31 79 ASP A C 1
ATOM 586 O O . ASP A 1 79 ? 19.788 22.733 -41.133 1.00 62.31 79 ASP A O 1
ATOM 590 N N . ASP A 1 80 ? 21.488 21.539 -40.251 1.00 65.75 80 ASP A N 1
ATOM 591 C CA . ASP A 1 80 ? 22.596 22.206 -40.945 1.00 65.75 80 ASP A CA 1
ATOM 592 C C . ASP A 1 80 ? 23.453 21.093 -41.574 1.00 65.75 80 ASP A C 1
ATOM 594 O O . ASP A 1 80 ? 24.323 20.501 -40.928 1.00 65.75 80 ASP A O 1
ATOM 598 N N . ASP A 1 81 ? 23.110 20.767 -42.822 1.00 69.12 81 ASP A N 1
ATOM 599 C CA . ASP A 1 81 ? 24.006 20.177 -43.823 1.00 69.12 81 ASP A CA 1
ATOM 600 C C . ASP A 1 81 ? 24.886 21.299 -44.441 1.00 69.12 81 ASP A C 1
ATOM 602 O O . ASP A 1 81 ? 24.457 22.451 -44.435 1.00 69.12 81 ASP A O 1
ATOM 606 N N . GLU A 1 82 ? 26.040 20.931 -45.038 1.00 63.44 82 GLU A N 1
ATOM 607 C CA . GLU A 1 82 ? 27.083 21.736 -45.758 1.00 63.44 82 GLU A CA 1
ATOM 608 C C . GLU A 1 82 ? 28.335 22.041 -44.882 1.00 63.44 82 GLU A C 1
ATOM 610 O O . GLU A 1 82 ? 28.223 22.691 -43.847 1.00 63.44 82 GLU A O 1
ATOM 615 N N . ASP A 1 83 ? 29.573 21.567 -45.122 1.00 58.78 83 ASP A N 1
ATOM 616 C CA . ASP A 1 83 ? 30.378 21.224 -46.324 1.00 58.78 83 ASP A CA 1
ATOM 617 C C . ASP A 1 83 ? 31.345 20.034 -46.059 1.00 58.78 83 ASP A C 1
ATOM 619 O O . ASP A 1 83 ? 31.959 19.991 -44.961 1.00 58.78 83 ASP A O 1
#

pLDDT: mean 81.82, std 17.36, range [47.12, 97.62]

Foldseek 3Di:
DDDPVVVLVVVVFDDWDWDADPVRWIWIWTDDPFWIWIWIADPVPRDTPDTDTDTDVVHDDDPPPDPPDDDDPDDPPDDDDDD